Protein AF-A0A1F2PP68-F1 (afdb_monomer)

Structure (mmCIF, N/CA/C/O backbone):
data_AF-A0A1F2PP68-F1
#
_entry.id   AF-A0A1F2PP68-F1
#
loop_
_atom_site.group_PDB
_atom_site.id
_atom_site.type_symbol
_atom_site.label_atom_id
_atom_site.label_alt_id
_atom_site.label_comp_id
_atom_site.label_asym_id
_atom_site.label_entity_id
_atom_site.label_seq_id
_atom_site.pdbx_PDB_ins_code
_atom_site.Cartn_x
_atom_site.Cartn_y
_atom_site.Cartn_z
_atom_site.occupancy
_atom_site.B_iso_or_equiv
_atom_site.auth_seq_id
_atom_site.auth_comp_id
_atom_site.auth_asym_id
_atom_site.auth_atom_id
_atom_site.pdbx_PDB_model_num
ATOM 1 N N . MET A 1 1 ? 1.916 28.851 -30.446 1.00 45.31 1 MET A N 1
ATOM 2 C CA . MET A 1 1 ? 3.053 27.911 -30.357 1.00 45.31 1 MET A CA 1
ATOM 3 C C . MET A 1 1 ? 2.483 26.501 -30.374 1.00 45.31 1 MET A C 1
ATOM 5 O O . MET A 1 1 ? 1.731 26.196 -29.457 1.00 45.31 1 MET A O 1
ATOM 9 N N . PRO A 1 2 ? 2.713 25.684 -31.413 1.00 41.09 2 PRO A N 1
ATOM 10 C CA . PRO A 1 2 ? 2.279 24.290 -31.408 1.00 41.09 2 PRO A CA 1
ATOM 11 C C . PRO A 1 2 ? 3.204 23.457 -30.510 1.00 41.09 2 PRO A C 1
ATOM 13 O O . PRO A 1 2 ? 4.416 23.664 -30.519 1.00 41.09 2 PRO A O 1
ATOM 16 N N . ASN A 1 3 ? 2.625 22.536 -29.736 1.00 42.78 3 ASN A N 1
ATOM 17 C CA . ASN A 1 3 ? 3.343 21.564 -28.908 1.00 42.78 3 ASN A CA 1
ATOM 18 C C . ASN A 1 3 ? 4.394 20.802 -29.733 1.00 42.78 3 ASN A C 1
ATOM 20 O O . ASN A 1 3 ? 4.053 20.134 -30.706 1.00 42.78 3 ASN A O 1
ATOM 24 N N . LEU A 1 4 ? 5.663 20.894 -29.319 1.00 53.56 4 LEU A N 1
ATOM 25 C CA . LEU A 1 4 ? 6.822 20.285 -29.986 1.00 53.56 4 LEU A CA 1
ATOM 26 C C . LEU A 1 4 ? 7.117 18.849 -29.508 1.00 53.56 4 LEU A C 1
ATOM 28 O O . LEU A 1 4 ? 8.048 18.216 -29.995 1.00 53.56 4 LEU A O 1
ATOM 32 N N . ILE A 1 5 ? 6.329 18.314 -28.572 1.00 58.88 5 ILE A N 1
ATOM 33 C CA . ILE A 1 5 ? 6.438 16.922 -28.129 1.00 58.88 5 ILE A CA 1
ATOM 34 C C . ILE A 1 5 ? 5.119 16.234 -28.456 1.00 58.88 5 ILE A C 1
ATOM 36 O O . ILE A 1 5 ? 4.087 16.486 -27.834 1.00 58.88 5 ILE A O 1
ATOM 40 N N . GLY A 1 6 ? 5.153 15.420 -29.511 1.00 48.53 6 GLY A N 1
ATOM 41 C CA . GLY A 1 6 ? 4.038 14.576 -29.909 1.00 48.53 6 GLY A CA 1
ATOM 42 C C . GLY A 1 6 ? 3.667 13.626 -28.774 1.00 48.53 6 GLY A C 1
ATOM 43 O O . GLY A 1 6 ? 4.536 13.021 -28.151 1.00 48.53 6 GLY A O 1
ATOM 44 N N . LYS A 1 7 ? 2.365 13.488 -28.533 1.00 53.31 7 LYS A N 1
ATOM 45 C CA . LYS A 1 7 ? 1.769 12.668 -27.473 1.00 53.31 7 LYS A CA 1
ATOM 46 C C . LYS A 1 7 ? 1.944 11.144 -27.672 1.00 53.31 7 LYS A C 1
ATOM 48 O O . LYS A 1 7 ? 1.440 10.392 -26.855 1.00 53.31 7 LYS A O 1
ATOM 53 N N . ASP A 1 8 ? 2.694 10.701 -28.691 1.00 55.53 8 ASP A N 1
ATOM 54 C CA . ASP A 1 8 ? 2.673 9.315 -29.200 1.00 55.53 8 ASP A CA 1
ATOM 55 C C . ASP A 1 8 ? 4.047 8.610 -29.271 1.00 55.53 8 ASP A C 1
ATOM 57 O O . ASP A 1 8 ? 4.229 7.686 -30.062 1.00 55.53 8 ASP A O 1
ATOM 61 N N . LYS A 1 9 ? 5.058 9.022 -28.490 1.00 62.00 9 LYS A N 1
ATOM 62 C CA . LYS A 1 9 ? 6.371 8.327 -28.467 1.00 62.00 9 LYS A CA 1
ATOM 63 C C . LYS A 1 9 ? 6.993 8.182 -27.076 1.00 62.00 9 LYS A C 1
ATOM 65 O O . LYS A 1 9 ? 8.208 8.306 -26.934 1.00 62.00 9 LYS A O 1
ATOM 70 N N . ALA A 1 10 ? 6.192 7.928 -26.044 1.00 71.75 10 ALA A N 1
ATOM 71 C CA . ALA A 1 10 ? 6.768 7.415 -24.803 1.00 71.75 10 ALA A CA 1
ATOM 72 C C . ALA A 1 10 ? 7.295 5.986 -25.065 1.00 71.75 10 ALA A C 1
ATOM 74 O O . ALA A 1 10 ? 6.573 5.190 -25.673 1.00 71.75 10 ALA A O 1
ATOM 75 N N . PRO A 1 11 ? 8.545 5.655 -24.692 1.00 83.31 11 PRO A N 1
ATOM 76 C CA . PRO A 1 11 ? 9.048 4.294 -24.827 1.00 83.31 11 PRO A CA 1
ATOM 77 C C . PRO A 1 11 ? 8.208 3.355 -23.957 1.00 83.31 11 PRO A C 1
ATOM 79 O O . PRO A 1 11 ? 7.928 3.672 -22.804 1.00 83.31 11 PRO A O 1
ATOM 82 N N . ASN A 1 12 ? 7.818 2.209 -24.513 1.00 91.06 12 ASN A N 1
ATOM 83 C CA . ASN A 1 12 ? 7.120 1.160 -23.778 1.00 91.06 12 ASN A CA 1
ATOM 84 C C . ASN A 1 12 ? 8.052 -0.046 -23.608 1.00 91.06 12 ASN A C 1
ATOM 86 O O . ASN A 1 12 ? 8.666 -0.491 -24.581 1.00 91.06 12 ASN A O 1
ATOM 90 N N . LEU A 1 13 ? 8.149 -0.562 -22.386 1.00 93.06 13 LEU A N 1
ATOM 91 C CA . LEU A 1 13 ? 8.889 -1.772 -22.052 1.00 93.06 13 LEU A CA 1
ATOM 92 C C . LEU A 1 13 ? 7.914 -2.759 -21.420 1.00 93.06 13 LEU A C 1
ATOM 94 O O . LEU A 1 13 ? 7.358 -2.489 -20.363 1.00 93.06 13 LEU A O 1
ATOM 98 N N . VAL A 1 14 ? 7.756 -3.917 -22.056 1.00 96.00 14 VAL A N 1
ATOM 99 C CA . VAL A 1 14 ? 6.943 -5.013 -21.529 1.00 96.00 14 VAL A CA 1
ATOM 100 C C . VAL A 1 14 ? 7.868 -6.166 -21.173 1.00 96.00 14 VAL A C 1
ATOM 102 O O . VAL A 1 14 ? 8.602 -6.666 -22.027 1.00 96.00 14 VAL A O 1
ATOM 105 N N . VAL A 1 15 ? 7.828 -6.579 -19.910 1.00 96.38 15 VAL A N 1
ATOM 106 C CA . VAL A 1 15 ? 8.530 -7.759 -19.402 1.00 96.38 15 VAL A CA 1
ATOM 107 C C . VAL A 1 15 ? 7.476 -8.782 -19.011 1.00 96.38 15 VAL A C 1
ATOM 109 O O . VAL A 1 15 ? 6.610 -8.496 -18.192 1.00 96.38 15 VAL A O 1
ATOM 112 N N . THR A 1 16 ? 7.537 -9.971 -19.603 1.00 95.75 16 THR A N 1
ATOM 113 C CA . THR A 1 16 ? 6.607 -11.063 -19.296 1.00 95.75 16 THR A CA 1
ATOM 114 C C . THR A 1 16 ? 7.327 -12.139 -18.503 1.00 95.75 16 THR A C 1
ATOM 116 O O . THR A 1 16 ? 8.376 -12.632 -18.921 1.00 95.75 16 THR A O 1
ATOM 119 N N . ILE A 1 17 ? 6.744 -12.512 -17.369 1.00 94.38 17 ILE A N 1
ATOM 120 C CA . ILE A 1 17 ? 7.215 -13.591 -16.503 1.00 94.38 17 ILE A CA 1
ATOM 121 C C . ILE A 1 17 ? 6.322 -14.816 -16.766 1.00 94.38 17 ILE A C 1
ATOM 123 O O . ILE A 1 17 ? 5.129 -14.645 -17.030 1.00 94.38 17 ILE A O 1
ATOM 127 N N . PRO A 1 18 ? 6.859 -16.052 -16.760 1.00 94.88 18 PRO A N 1
ATOM 128 C CA . PRO A 1 18 ? 6.029 -17.247 -16.865 1.00 94.88 18 PRO A CA 1
ATOM 129 C C . PRO A 1 18 ? 4.941 -17.270 -15.785 1.00 94.88 18 PRO A C 1
ATOM 131 O O . PRO A 1 18 ? 5.195 -16.893 -14.641 1.00 94.88 18 PRO A O 1
ATOM 134 N N . ARG A 1 19 ? 3.744 -17.742 -16.141 1.00 87.12 19 ARG A N 1
ATOM 135 C CA . ARG A 1 19 ? 2.642 -17.903 -15.181 1.00 87.12 19 ARG A CA 1
ATOM 136 C C . ARG A 1 19 ? 3.051 -18.775 -13.997 1.00 87.12 19 ARG A C 1
ATOM 138 O O . ARG A 1 19 ? 3.930 -19.626 -14.133 1.00 87.12 19 ARG A O 1
ATOM 145 N N . ASP A 1 20 ? 2.403 -18.536 -12.862 1.00 87.19 20 ASP A N 1
ATOM 146 C CA . ASP A 1 20 ? 2.610 -19.269 -11.607 1.00 87.19 20 ASP A CA 1
ATOM 147 C C . ASP A 1 20 ? 4.045 -19.158 -11.050 1.00 87.19 20 ASP A C 1
ATOM 149 O O . ASP A 1 20 ? 4.461 -19.939 -10.191 1.00 87.19 20 ASP A O 1
ATOM 153 N N . THR A 1 21 ? 4.829 -18.185 -11.531 1.00 96.50 21 THR A N 1
ATOM 154 C CA . THR A 1 21 ? 6.156 -17.899 -10.981 1.00 96.50 21 THR A CA 1
ATOM 155 C C . THR A 1 21 ? 6.009 -17.140 -9.672 1.00 96.50 21 THR A C 1
ATOM 157 O O . THR A 1 21 ? 5.554 -15.999 -9.665 1.00 96.50 21 THR A O 1
ATOM 160 N N . HIS A 1 22 ? 6.489 -17.739 -8.584 1.00 97.69 22 HIS A N 1
ATOM 161 C CA . HIS A 1 22 ? 6.706 -17.028 -7.332 1.00 97.69 22 HIS A CA 1
ATOM 162 C C . HIS A 1 22 ? 8.108 -16.398 -7.340 1.00 97.69 22 HIS A C 1
ATOM 164 O O . HIS A 1 22 ? 9.126 -17.100 -7.366 1.00 97.69 22 HIS A O 1
ATOM 170 N N . LEU A 1 23 ? 8.171 -15.067 -7.369 1.00 98.19 23 LEU A N 1
ATOM 171 C CA . LEU A 1 23 ? 9.424 -14.326 -7.284 1.00 98.19 23 LEU A CA 1
ATOM 172 C C . LEU A 1 23 ? 9.912 -14.256 -5.836 1.00 98.19 23 LEU A C 1
ATOM 174 O O . LEU A 1 23 ? 9.155 -13.952 -4.929 1.00 98.19 23 LEU A O 1
ATOM 178 N N . LYS A 1 24 ? 11.215 -14.434 -5.614 1.00 98.50 24 LYS A N 1
ATOM 179 C CA . LYS A 1 24 ? 11.799 -14.121 -4.297 1.00 98.50 24 LYS A CA 1
ATOM 180 C C . LYS A 1 24 ? 11.839 -12.622 -4.019 1.00 98.50 24 LYS A C 1
ATOM 182 O O . LYS A 1 24 ? 11.839 -12.187 -2.879 1.00 98.50 24 LYS A O 1
ATOM 187 N N . LYS A 1 25 ? 11.996 -11.830 -5.076 1.00 98.38 25 LYS A N 1
ATOM 188 C CA . LYS A 1 25 ? 12.069 -10.378 -4.997 1.00 98.38 25 LYS A CA 1
ATOM 189 C C . LYS A 1 25 ? 11.702 -9.773 -6.339 1.00 98.38 25 LYS A C 1
ATOM 191 O O . LYS A 1 25 ? 12.229 -10.203 -7.369 1.00 98.38 25 LYS A O 1
ATOM 196 N N . MET A 1 26 ? 10.897 -8.722 -6.305 1.00 98.00 26 MET A N 1
ATOM 197 C CA . MET A 1 26 ? 10.656 -7.834 -7.431 1.00 98.00 26 MET A CA 1
ATOM 198 C C . MET A 1 26 ? 11.025 -6.401 -7.047 1.00 98.00 26 MET A C 1
ATOM 200 O O . MET A 1 26 ? 10.558 -5.882 -6.038 1.00 98.00 26 MET A O 1
ATOM 204 N N . GLU A 1 27 ? 11.863 -5.750 -7.857 1.00 98.31 27 GLU A N 1
ATOM 205 C CA . GLU A 1 27 ? 12.200 -4.333 -7.694 1.00 98.31 27 GLU A CA 1
ATOM 206 C C . GLU A 1 27 ? 11.916 -3.579 -8.995 1.00 98.31 27 GLU A C 1
ATOM 208 O O . GLU A 1 27 ? 12.422 -3.951 -10.056 1.00 98.31 27 GLU A O 1
ATOM 213 N N . LEU A 1 28 ? 11.102 -2.526 -8.906 1.00 97.06 28 LEU A N 1
ATOM 214 C CA . LEU A 1 28 ? 10.762 -1.638 -10.015 1.00 97.06 28 LEU A CA 1
ATOM 215 C C . LEU A 1 28 ? 11.032 -0.187 -9.610 1.00 97.06 28 LEU A C 1
ATOM 217 O O . LEU A 1 28 ? 10.466 0.319 -8.640 1.00 97.06 28 LEU A O 1
ATOM 221 N N . GLU A 1 29 ? 11.881 0.487 -10.381 1.00 96.88 29 GLU A N 1
ATOM 222 C CA . GLU A 1 29 ? 12.242 1.888 -10.174 1.00 96.88 29 GLU A CA 1
ATOM 223 C C . GLU A 1 29 ? 11.926 2.706 -11.430 1.00 96.88 29 GLU A C 1
ATOM 225 O O . GLU A 1 29 ? 12.458 2.451 -12.511 1.00 96.88 29 GLU A O 1
ATOM 230 N N . ILE A 1 30 ? 11.038 3.691 -11.284 1.00 93.25 30 ILE A N 1
ATOM 231 C CA . ILE A 1 30 ? 10.567 4.557 -12.365 1.00 93.25 30 ILE A CA 1
ATOM 232 C C . ILE A 1 30 ? 10.809 6.011 -11.967 1.00 93.25 30 ILE A C 1
ATOM 234 O O . ILE A 1 30 ? 10.143 6.554 -11.090 1.00 93.25 30 ILE A O 1
ATOM 238 N N . GLY A 1 31 ? 11.738 6.684 -12.647 1.00 94.50 31 GLY A N 1
ATOM 239 C CA . GLY A 1 31 ? 11.990 8.108 -12.408 1.00 94.50 31 GLY A CA 1
ATOM 240 C C . GLY A 1 31 ? 10.774 8.973 -12.754 1.00 94.50 31 GLY A C 1
ATOM 241 O O . GLY A 1 31 ? 10.316 9.764 -11.933 1.00 94.50 31 GLY A O 1
ATOM 242 N N . ALA A 1 32 ? 10.220 8.792 -13.954 1.00 93.69 32 ALA A N 1
ATOM 243 C CA . ALA A 1 32 ? 8.941 9.376 -14.327 1.00 93.69 32 ALA A CA 1
ATOM 244 C C . ALA A 1 32 ? 8.189 8.504 -15.338 1.00 93.69 32 ALA A C 1
ATOM 246 O O . ALA A 1 32 ? 8.813 7.916 -16.221 1.00 93.69 32 ALA A O 1
ATOM 247 N N . GLY A 1 33 ? 6.861 8.450 -15.233 1.00 94.44 33 GLY A N 1
ATOM 248 C CA . GLY A 1 33 ? 6.005 7.683 -16.141 1.00 94.44 33 GLY A CA 1
ATOM 249 C C . GLY A 1 33 ? 5.004 6.789 -15.417 1.00 94.44 33 GLY A C 1
ATOM 250 O O . GLY A 1 33 ? 4.621 7.071 -14.284 1.00 94.44 33 GLY A O 1
ATOM 251 N N . ARG A 1 34 ? 4.568 5.730 -16.102 1.00 95.69 34 ARG A N 1
ATOM 252 C CA . ARG A 1 34 ? 3.583 4.766 -15.606 1.00 95.69 34 ARG A CA 1
ATOM 253 C C . ARG A 1 34 ? 4.226 3.391 -15.453 1.00 95.69 34 ARG A C 1
ATOM 255 O O . ARG A 1 34 ? 4.861 2.919 -16.394 1.00 95.69 34 ARG A O 1
ATOM 262 N N . GLY A 1 35 ? 4.080 2.785 -14.281 1.00 96.62 35 GLY A N 1
ATOM 263 C CA . GLY A 1 35 ? 4.423 1.388 -14.019 1.00 96.62 35 GLY A CA 1
ATOM 264 C C . GLY A 1 35 ? 3.161 0.557 -13.871 1.00 96.62 35 GLY A C 1
ATOM 265 O O . GLY A 1 35 ? 2.231 0.989 -13.198 1.00 96.62 35 GLY A O 1
ATOM 266 N N . GLU A 1 36 ? 3.132 -0.619 -14.488 1.00 97.75 36 GLU A N 1
ATOM 267 C CA . GLU A 1 36 ? 1.997 -1.541 -14.431 1.00 97.75 36 GLU A CA 1
ATOM 268 C C . GLU A 1 36 ? 2.488 -2.927 -14.008 1.00 97.75 36 GLU A C 1
ATOM 270 O O . GLU A 1 36 ? 3.425 -3.470 -14.597 1.00 97.75 36 GLU A O 1
ATOM 275 N N . LEU A 1 37 ? 1.862 -3.477 -12.969 1.00 98.12 37 LEU A N 1
ATOM 276 C CA . LEU A 1 37 ? 2.106 -4.812 -12.430 1.00 98.12 37 LEU A CA 1
ATOM 277 C C . LEU A 1 37 ? 0.812 -5.612 -12.548 1.00 98.12 37 LEU A C 1
ATOM 279 O O . LEU A 1 37 ? -0.224 -5.162 -12.070 1.00 98.12 37 LEU A O 1
ATOM 283 N N . LEU A 1 38 ? 0.867 -6.779 -13.184 1.00 97.62 38 LEU A N 1
ATOM 284 C CA . LEU A 1 38 ? -0.301 -7.628 -13.419 1.00 97.62 38 LEU A CA 1
ATOM 285 C C . LEU A 1 38 ? 0.035 -9.059 -13.002 1.00 97.62 38 LEU A C 1
ATOM 287 O O . LEU A 1 38 ? 1.048 -9.588 -13.466 1.00 97.62 38 LEU A O 1
ATOM 291 N N . GLU A 1 39 ? -0.810 -9.670 -12.169 1.00 97.19 39 GLU A N 1
ATOM 292 C CA . GLU A 1 39 ? -0.716 -11.091 -11.782 1.00 97.19 39 GLU A CA 1
ATOM 293 C C . GLU A 1 39 ? 0.666 -11.469 -11.201 1.00 97.19 39 GLU A C 1
ATOM 295 O O . GLU A 1 39 ? 1.290 -12.458 -11.596 1.00 97.19 39 GLU A O 1
ATOM 300 N N . ILE A 1 40 ? 1.185 -10.650 -10.279 1.00 97.69 40 ILE A N 1
ATOM 301 C CA . ILE A 1 40 ? 2.507 -10.846 -9.663 1.00 97.69 40 ILE A CA 1
ATOM 302 C C . ILE A 1 40 ? 2.365 -11.487 -8.283 1.00 97.69 40 ILE A C 1
ATOM 304 O O . ILE A 1 40 ? 1.572 -11.033 -7.466 1.00 97.69 40 ILE A O 1
ATOM 308 N N . ILE A 1 41 ? 3.206 -12.484 -7.998 1.00 98.12 41 ILE A N 1
ATOM 309 C CA . ILE A 1 41 ? 3.356 -13.098 -6.672 1.00 98.12 41 ILE A CA 1
ATOM 310 C C . ILE A 1 41 ? 4.832 -13.007 -6.269 1.00 98.12 41 ILE A C 1
ATOM 312 O O . ILE A 1 41 ? 5.706 -13.466 -7.018 1.00 98.12 41 ILE A O 1
ATOM 316 N N . THR A 1 42 ? 5.131 -12.400 -5.119 1.00 98.62 42 THR A N 1
ATOM 317 C CA . THR A 1 42 ? 6.512 -12.192 -4.657 1.00 98.62 42 THR A CA 1
ATOM 318 C C . THR A 1 42 ? 6.673 -12.233 -3.135 1.00 98.62 42 THR A C 1
ATOM 320 O O . THR A 1 42 ? 5.822 -11.714 -2.419 1.00 98.62 42 THR A O 1
ATOM 323 N N . ASP A 1 43 ? 7.810 -12.742 -2.644 1.00 98.81 43 ASP A N 1
ATOM 324 C CA . ASP A 1 43 ? 8.141 -12.672 -1.211 1.00 98.81 43 ASP A CA 1
ATOM 325 C C . ASP A 1 43 ? 8.419 -11.204 -0.790 1.00 98.81 43 ASP A C 1
ATOM 327 O O . ASP A 1 43 ? 7.927 -10.718 0.226 1.00 98.81 43 ASP A O 1
ATOM 331 N N . GLU A 1 44 ? 9.215 -10.467 -1.580 1.00 98.81 44 GLU A N 1
ATOM 332 C CA . GLU A 1 44 ? 9.566 -9.056 -1.329 1.00 98.81 44 GLU A CA 1
ATOM 333 C C . GLU A 1 44 ? 9.255 -8.181 -2.552 1.00 98.81 44 GLU A C 1
ATOM 335 O O . GLU A 1 44 ? 9.749 -8.439 -3.656 1.00 98.81 44 GLU A O 1
ATOM 340 N N . LEU A 1 45 ? 8.482 -7.111 -2.364 1.00 98.81 45 LEU A N 1
ATOM 341 C CA . LEU A 1 45 ? 8.194 -6.114 -3.396 1.00 98.81 45 LEU A CA 1
ATOM 342 C C . LEU A 1 45 ? 8.799 -4.750 -3.045 1.00 98.81 45 LEU A C 1
ATOM 344 O O . LEU A 1 45 ? 8.489 -4.162 -2.012 1.00 98.81 45 LEU A O 1
ATOM 348 N N . ILE A 1 46 ? 9.619 -4.196 -3.939 1.00 98.75 46 ILE A N 1
ATOM 349 C CA . ILE A 1 46 ? 10.160 -2.838 -3.809 1.00 98.75 46 ILE A CA 1
ATOM 350 C C . ILE A 1 46 ? 9.748 -2.000 -5.012 1.00 98.75 46 ILE A C 1
ATOM 352 O O . ILE A 1 46 ? 10.168 -2.252 -6.140 1.00 98.75 46 ILE A O 1
ATOM 356 N N . LEU A 1 47 ? 8.989 -0.943 -4.750 1.00 98.50 47 LEU A N 1
ATOM 357 C CA . LEU A 1 47 ? 8.553 0.018 -5.752 1.00 98.50 47 LEU A CA 1
ATOM 358 C C . LEU A 1 47 ? 9.127 1.394 -5.431 1.00 98.50 47 LEU A C 1
ATOM 360 O O . LEU A 1 47 ? 9.078 1.869 -4.294 1.00 98.50 47 LEU A O 1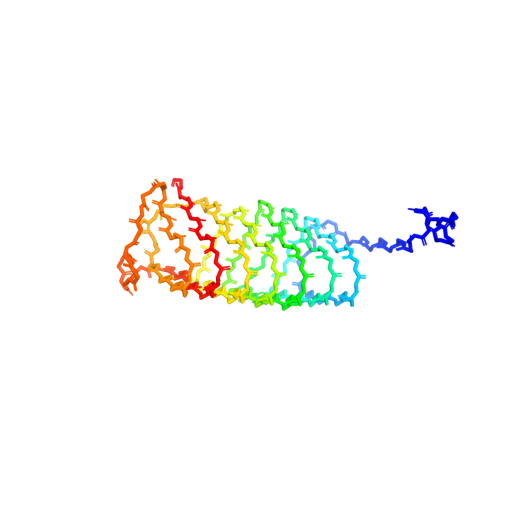
ATOM 364 N N . LYS A 1 48 ? 9.689 2.044 -6.444 1.00 97.88 48 LYS A N 1
ATOM 365 C CA . LYS A 1 48 ? 10.173 3.419 -6.351 1.00 97.88 48 LYS A CA 1
ATOM 366 C C . LYS A 1 48 ? 9.684 4.203 -7.547 1.00 97.88 48 LYS A C 1
ATOM 368 O O . LYS A 1 48 ? 9.862 3.784 -8.690 1.00 97.88 48 LYS A O 1
ATOM 373 N N . GLN A 1 49 ? 9.102 5.355 -7.279 1.00 95.44 49 GLN A N 1
ATOM 374 C CA . GLN A 1 49 ? 8.501 6.194 -8.290 1.00 95.44 49 GLN A CA 1
ATOM 375 C C . GLN A 1 49 ? 8.825 7.663 -7.998 1.00 95.44 49 GLN A C 1
ATOM 377 O O . GLN A 1 49 ? 8.663 8.142 -6.881 1.00 95.44 49 GLN A O 1
ATOM 382 N N . GLY A 1 50 ? 9.335 8.385 -8.996 1.00 97.00 50 GLY A N 1
ATOM 383 C CA . GLY A 1 50 ? 9.594 9.820 -8.875 1.00 97.00 50 GLY A CA 1
ATOM 384 C C . GLY A 1 50 ? 8.345 10.652 -9.176 1.00 97.00 50 GLY A C 1
ATOM 385 O O . GLY A 1 50 ? 7.797 11.279 -8.273 1.00 97.00 50 GLY A O 1
ATOM 386 N N . ALA A 1 51 ? 7.905 10.673 -10.441 1.00 95.44 51 ALA A N 1
ATOM 387 C CA . ALA A 1 51 ? 6.713 11.412 -10.887 1.00 95.44 51 ALA A CA 1
ATOM 388 C C . ALA A 1 51 ? 5.825 10.631 -11.888 1.00 95.44 51 ALA A C 1
ATOM 390 O O . ALA A 1 51 ? 6.329 10.102 -12.872 1.00 95.44 51 ALA A O 1
ATOM 391 N N . GLY A 1 52 ? 4.503 10.548 -11.682 1.00 95.94 52 GLY A N 1
ATOM 392 C CA . GLY A 1 52 ? 3.613 9.672 -12.471 1.00 95.94 52 GLY A CA 1
ATOM 393 C C . GLY A 1 52 ? 2.820 8.637 -11.660 1.00 95.94 52 GLY A C 1
ATOM 394 O O . GLY A 1 52 ? 2.351 8.948 -10.576 1.00 95.94 52 GLY A O 1
ATOM 395 N N . GLU A 1 53 ? 2.617 7.433 -12.189 1.00 97.06 53 GLU A N 1
ATOM 396 C CA . GLU A 1 53 ? 1.606 6.493 -11.678 1.00 97.06 53 GLU A CA 1
ATOM 397 C C . GLU A 1 53 ? 2.166 5.073 -11.527 1.00 97.06 53 GLU A C 1
ATOM 399 O O . GLU A 1 53 ? 2.892 4.599 -12.401 1.00 97.06 53 GLU A O 1
ATOM 404 N N . ILE A 1 54 ? 1.808 4.382 -10.443 1.00 98.06 54 ILE A N 1
ATOM 405 C CA . ILE A 1 54 ? 1.974 2.931 -10.323 1.00 98.06 54 ILE A CA 1
ATOM 406 C C . ILE A 1 54 ? 0.595 2.292 -10.230 1.00 98.06 54 ILE A C 1
ATOM 408 O O . ILE A 1 54 ? -0.197 2.644 -9.358 1.00 98.06 54 ILE A O 1
ATOM 412 N N . VAL A 1 55 ? 0.347 1.322 -11.102 1.00 98.44 55 VAL A N 1
ATOM 413 C CA . VAL A 1 55 ? -0.862 0.505 -11.097 1.00 98.44 55 VAL A CA 1
ATOM 414 C C . VAL A 1 55 ? -0.485 -0.944 -10.828 1.00 98.44 55 VAL A C 1
ATOM 416 O O . VAL A 1 55 ? 0.442 -1.467 -11.450 1.00 98.44 55 VAL A O 1
ATOM 419 N N . ALA A 1 56 ? -1.201 -1.590 -9.915 1.00 98.50 56 ALA A N 1
ATOM 420 C CA . ALA A 1 56 ? -1.095 -3.022 -9.681 1.00 98.50 56 ALA A CA 1
ATOM 421 C C . ALA A 1 56 ? -2.484 -3.659 -9.711 1.00 98.50 56 ALA A C 1
ATOM 423 O O . ALA A 1 56 ? -3.403 -3.139 -9.084 1.00 98.50 56 ALA A O 1
ATOM 424 N N . ASP A 1 57 ? -2.620 -4.773 -10.422 1.00 98.62 57 ASP A N 1
ATOM 425 C CA . ASP A 1 57 ? -3.836 -5.589 -10.463 1.00 98.62 57 ASP A CA 1
ATOM 426 C C . ASP A 1 57 ? -3.473 -7.053 -10.192 1.00 98.62 57 ASP A C 1
ATOM 428 O O . ASP A 1 57 ? -2.517 -7.570 -10.784 1.00 98.62 57 ASP A O 1
ATOM 432 N N . GLN A 1 58 ? -4.207 -7.709 -9.290 1.00 98.12 58 GLN A N 1
ATOM 433 C CA . GLN A 1 58 ? -3.947 -9.093 -8.867 1.00 98.12 58 GLN A CA 1
ATOM 434 C C . GLN A 1 58 ? -2.495 -9.295 -8.390 1.00 98.12 58 GLN A C 1
ATOM 436 O O . GLN A 1 58 ? -1.748 -10.132 -8.902 1.00 98.12 58 GLN A O 1
ATOM 441 N N . LEU A 1 59 ? -2.064 -8.481 -7.424 1.00 98.31 59 LEU A N 1
ATOM 442 C CA . LEU A 1 59 ? -0.709 -8.501 -6.860 1.00 98.31 59 LEU A CA 1
ATOM 443 C C . LEU A 1 59 ? -0.713 -9.125 -5.461 1.00 98.31 59 LEU A C 1
ATOM 445 O O . LEU A 1 59 ? -1.427 -8.650 -4.584 1.00 98.31 59 LEU A O 1
ATOM 449 N N . GLN A 1 60 ? 0.153 -10.107 -5.221 1.00 98.62 60 GLN A N 1
ATOM 450 C CA . GLN A 1 60 ? 0.444 -10.646 -3.894 1.00 98.62 60 GLN A CA 1
ATOM 451 C C . GLN A 1 60 ? 1.901 -10.368 -3.502 1.00 98.62 60 GLN A C 1
ATOM 453 O O . GLN A 1 60 ? 2.826 -10.730 -4.235 1.00 98.62 60 GLN A O 1
ATOM 458 N N . ALA A 1 61 ? 2.098 -9.749 -2.338 1.00 98.75 61 ALA A N 1
ATOM 459 C CA . ALA A 1 61 ? 3.411 -9.501 -1.752 1.00 98.75 61 ALA A CA 1
ATOM 460 C C . ALA A 1 61 ? 3.427 -9.876 -0.263 1.00 98.75 61 ALA A C 1
ATOM 462 O O . ALA A 1 61 ? 2.625 -9.346 0.507 1.00 98.75 61 ALA A O 1
ATOM 463 N N . ASP A 1 62 ? 4.358 -10.746 0.141 1.00 98.75 62 ASP A N 1
ATOM 464 C CA . ASP A 1 62 ? 4.497 -11.170 1.546 1.00 98.75 62 ASP A CA 1
ATOM 465 C C . ASP A 1 62 ? 5.181 -10.102 2.422 1.00 98.75 62 ASP A C 1
ATOM 467 O O . ASP A 1 62 ? 5.050 -10.108 3.644 1.00 98.75 62 ASP A O 1
ATOM 471 N N . SER A 1 63 ? 5.935 -9.199 1.796 1.00 98.81 63 SER A N 1
ATOM 472 C CA . SER A 1 63 ? 6.516 -8.000 2.395 1.00 98.81 63 SER A CA 1
ATOM 473 C C . SER A 1 63 ? 6.784 -6.965 1.311 1.00 98.81 63 SER A C 1
ATOM 475 O O . SER A 1 63 ? 6.998 -7.304 0.137 1.00 98.81 63 SER A O 1
ATOM 477 N N . GLY A 1 64 ? 6.842 -5.686 1.671 1.00 98.50 64 GLY A N 1
ATOM 478 C CA . GLY A 1 64 ? 7.342 -4.720 0.707 1.00 98.50 64 GLY A CA 1
ATOM 479 C C . GLY A 1 64 ? 7.257 -3.260 1.083 1.00 98.50 64 GLY A C 1
ATOM 480 O O . GLY A 1 64 ? 6.911 -2.862 2.192 1.00 98.50 64 GLY A O 1
ATOM 481 N N . LYS A 1 65 ? 7.639 -2.434 0.112 1.00 98.75 65 LYS A N 1
ATOM 482 C CA . LYS A 1 65 ? 7.549 -0.987 0.231 1.00 98.75 65 LYS A CA 1
ATOM 483 C C . LYS A 1 65 ? 7.355 -0.293 -1.104 1.00 98.75 65 LYS A C 1
ATOM 485 O O . LYS A 1 65 ? 7.941 -0.691 -2.113 1.00 98.75 65 LYS A O 1
ATOM 490 N N . LEU A 1 66 ? 6.644 0.825 -1.071 1.00 98.38 66 LEU A N 1
ATOM 491 C CA . LEU A 1 66 ? 6.547 1.792 -2.154 1.00 98.38 66 LEU A CA 1
ATOM 492 C C . LEU A 1 66 ? 7.064 3.151 -1.678 1.00 98.38 66 LEU A C 1
ATOM 494 O O . LEU A 1 66 ? 6.627 3.657 -0.652 1.00 98.38 66 LEU A O 1
ATOM 498 N N . ASN A 1 67 ? 7.977 3.760 -2.435 1.00 97.81 67 ASN A N 1
ATOM 499 C CA . ASN A 1 67 ? 8.387 5.153 -2.234 1.00 97.81 67 ASN A CA 1
ATOM 500 C C . ASN A 1 67 ? 8.036 5.967 -3.482 1.00 97.81 67 ASN A C 1
ATOM 502 O O . ASN A 1 67 ? 8.621 5.743 -4.541 1.00 97.81 67 ASN A O 1
ATOM 506 N N . GLY A 1 68 ? 7.085 6.885 -3.352 1.00 94.19 68 GLY A N 1
ATOM 507 C CA . GLY A 1 68 ? 6.573 7.762 -4.397 1.00 94.19 68 GLY A CA 1
ATOM 508 C C . GLY A 1 68 ? 6.894 9.230 -4.114 1.00 94.19 68 GLY A C 1
ATOM 509 O O . GLY A 1 68 ? 6.763 9.705 -2.987 1.00 94.19 68 GLY A O 1
ATOM 510 N N . GLY A 1 69 ? 7.300 9.974 -5.140 1.00 95.94 69 GLY A N 1
ATOM 511 C CA . GLY A 1 69 ? 7.495 11.421 -5.049 1.00 95.94 69 GLY A CA 1
ATOM 512 C C . GLY A 1 69 ? 6.181 12.171 -5.251 1.00 95.94 69 GLY A C 1
ATOM 513 O O . GLY A 1 69 ? 5.586 12.674 -4.299 1.00 95.94 69 GLY A O 1
ATOM 514 N N . ALA A 1 70 ? 5.731 12.250 -6.502 1.00 96.44 70 ALA A N 1
ATOM 515 C CA . ALA A 1 70 ? 4.479 12.899 -6.871 1.00 96.44 70 ALA A CA 1
ATOM 516 C C . ALA A 1 70 ? 3.665 12.059 -7.864 1.00 96.44 70 ALA A C 1
ATOM 518 O O . ALA A 1 70 ? 4.174 11.640 -8.907 1.00 96.44 70 ALA A O 1
ATOM 519 N N . GLY A 1 71 ? 2.376 11.877 -7.591 1.00 96.56 71 GLY A N 1
ATOM 520 C CA . GLY A 1 71 ? 1.444 11.235 -8.511 1.00 96.56 71 GLY A CA 1
ATOM 521 C C . GLY A 1 71 ? 0.520 10.233 -7.835 1.00 96.56 71 GLY A C 1
ATOM 522 O O . GLY A 1 71 ? -0.038 10.550 -6.792 1.00 96.56 71 GLY A O 1
ATOM 523 N N . ALA A 1 72 ? 0.281 9.078 -8.452 1.00 97.25 72 ALA A N 1
ATOM 524 C CA . ALA A 1 72 ? -0.786 8.181 -8.014 1.00 97.25 72 ALA A CA 1
ATOM 525 C C . ALA A 1 72 ? -0.345 6.723 -7.864 1.00 97.25 72 ALA A C 1
ATOM 527 O O . ALA A 1 72 ? 0.462 6.212 -8.641 1.00 97.25 72 ALA A O 1
ATOM 528 N N . VAL A 1 73 ? -0.912 6.058 -6.865 1.00 98.00 73 VAL A N 1
ATOM 529 C CA . VAL A 1 73 ? -0.816 4.618 -6.639 1.00 98.00 73 VAL A CA 1
ATOM 530 C C . VAL A 1 73 ? -2.230 4.056 -6.704 1.00 98.00 73 VAL A C 1
ATOM 532 O O . VAL A 1 73 ? -3.086 4.487 -5.937 1.00 98.00 73 VAL A O 1
ATOM 535 N N . HIS A 1 74 ? -2.463 3.115 -7.617 1.00 98.44 74 HIS A N 1
ATOM 536 C CA . HIS A 1 74 ? -3.753 2.452 -7.809 1.00 98.44 74 HIS A CA 1
ATOM 537 C C . HIS A 1 74 ? -3.573 0.942 -7.761 1.00 98.44 74 HIS A C 1
ATOM 539 O O . HIS A 1 74 ? -3.106 0.330 -8.722 1.00 98.44 74 HIS A O 1
ATOM 545 N N . PHE A 1 75 ? -3.900 0.346 -6.624 1.00 98.62 75 PHE A N 1
ATOM 546 C CA . PHE A 1 75 ? -3.782 -1.086 -6.392 1.00 98.62 75 PHE A CA 1
ATOM 547 C C . PHE A 1 75 ? -5.176 -1.698 -6.325 1.00 98.62 75 PHE A C 1
ATOM 549 O O . PHE A 1 75 ? -6.015 -1.268 -5.538 1.00 98.62 75 PHE A O 1
ATOM 556 N N . THR A 1 76 ? -5.432 -2.701 -7.154 1.00 98.81 76 THR A N 1
ATOM 557 C CA . THR A 1 76 ? -6.714 -3.399 -7.241 1.00 98.81 76 THR A CA 1
ATOM 558 C C . THR A 1 76 ? -6.497 -4.895 -7.082 1.00 98.81 76 THR A C 1
ATOM 560 O O . THR A 1 76 ? -5.535 -5.450 -7.602 1.00 98.81 76 THR A O 1
ATOM 563 N N . ASP A 1 77 ? -7.385 -5.537 -6.325 1.00 98.56 77 ASP A N 1
ATOM 564 C CA . ASP A 1 77 ? -7.326 -6.970 -6.023 1.00 98.56 77 ASP A CA 1
ATOM 565 C C . ASP A 1 77 ? -5.952 -7.419 -5.494 1.00 98.56 77 ASP A C 1
ATOM 567 O O . ASP A 1 77 ? -5.352 -8.384 -5.966 1.00 98.56 77 ASP A O 1
ATOM 571 N N . VAL A 1 78 ? -5.409 -6.662 -4.536 1.00 98.75 78 VAL A N 1
ATOM 572 C CA . VAL A 1 78 ? -4.084 -6.945 -3.972 1.00 98.75 78 VAL A CA 1
ATOM 573 C C . VAL A 1 78 ? -4.154 -7.730 -2.665 1.00 98.75 78 VAL A C 1
ATOM 575 O O . VAL A 1 78 ? -5.130 -7.651 -1.924 1.00 98.75 78 VAL A O 1
ATOM 578 N N . GLN A 1 79 ? -3.093 -8.468 -2.359 1.00 98.75 79 GLN A N 1
ATOM 579 C CA . GLN A 1 79 ? -2.833 -9.082 -1.062 1.00 98.75 79 GLN A CA 1
ATOM 580 C C . GLN A 1 79 ? -1.469 -8.590 -0.582 1.00 98.75 79 GLN A C 1
ATOM 582 O O . GLN A 1 79 ? -0.438 -8.991 -1.122 1.00 98.75 79 GLN A O 1
ATOM 587 N N . LEU A 1 80 ? -1.465 -7.682 0.391 1.00 98.81 80 LEU A N 1
ATOM 588 C CA . LEU A 1 80 ? -0.245 -7.086 0.929 1.00 98.81 80 LEU A CA 1
ATOM 589 C C . LEU A 1 80 ? -0.068 -7.518 2.381 1.00 98.81 80 LEU A C 1
ATOM 591 O O . LEU A 1 80 ? -0.917 -7.213 3.218 1.00 98.81 80 LEU A O 1
ATOM 595 N N . ASN A 1 81 ? 1.035 -8.194 2.674 1.00 98.81 81 ASN A N 1
ATOM 596 C CA . ASN A 1 81 ? 1.477 -8.444 4.038 1.00 98.81 81 ASN A CA 1
ATOM 597 C C . ASN A 1 81 ? 2.692 -7.562 4.345 1.00 98.81 81 ASN A C 1
ATOM 599 O O . ASN A 1 81 ? 3.549 -7.412 3.480 1.00 98.81 81 ASN A O 1
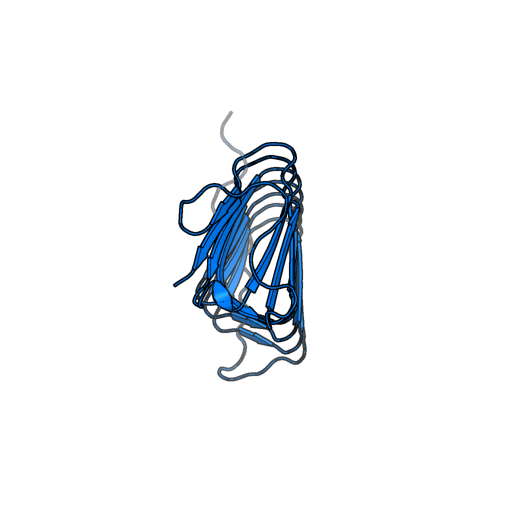ATOM 603 N N . ASP A 1 82 ? 2.748 -6.974 5.543 1.00 98.75 82 ASP A N 1
ATOM 604 C CA . ASP A 1 82 ? 3.884 -6.179 6.040 1.00 98.75 82 ASP A CA 1
ATOM 605 C C . ASP A 1 82 ? 4.426 -5.175 5.001 1.00 98.75 82 ASP A C 1
ATOM 607 O O . ASP A 1 82 ? 5.510 -5.339 4.419 1.00 98.75 82 ASP A O 1
ATOM 611 N N . PHE A 1 83 ? 3.633 -4.136 4.727 1.00 98.75 83 PHE A N 1
ATOM 612 C CA . PHE A 1 83 ? 3.849 -3.223 3.607 1.00 98.75 83 PHE A CA 1
ATOM 613 C C . PHE A 1 83 ? 3.905 -1.754 4.035 1.00 98.75 83 PHE A C 1
ATOM 615 O O . PHE A 1 83 ? 3.075 -1.282 4.802 1.00 98.75 83 PHE A O 1
ATOM 622 N N . ALA A 1 84 ? 4.856 -0.995 3.488 1.00 98.69 84 ALA A N 1
ATOM 623 C CA . ALA A 1 84 ? 4.999 0.435 3.778 1.00 98.69 84 ALA A CA 1
ATOM 624 C C . ALA A 1 84 ? 4.889 1.300 2.515 1.00 98.69 84 ALA A C 1
ATOM 626 O O . ALA A 1 84 ? 5.563 1.048 1.516 1.00 98.69 84 ALA A O 1
ATOM 627 N N . ILE A 1 85 ? 4.100 2.370 2.555 1.00 98.19 85 ILE A N 1
ATOM 628 C CA . ILE A 1 85 ? 3.912 3.303 1.442 1.00 98.19 85 ILE A CA 1
ATOM 629 C C . ILE A 1 85 ? 4.302 4.699 1.899 1.00 98.19 85 ILE A C 1
ATOM 631 O O . ILE A 1 85 ? 3.731 5.231 2.839 1.00 98.19 85 ILE A O 1
ATOM 635 N N . LYS A 1 86 ? 5.263 5.308 1.207 1.00 97.44 86 LYS A N 1
ATOM 636 C CA . LYS A 1 86 ? 5.698 6.685 1.451 1.00 97.44 86 LYS A CA 1
ATOM 637 C C . LYS A 1 86 ? 5.462 7.506 0.201 1.00 97.44 86 LYS A C 1
ATOM 639 O O . LYS A 1 86 ? 6.080 7.229 -0.824 1.00 97.44 86 LYS A O 1
ATOM 644 N N . GLY A 1 87 ? 4.572 8.484 0.269 1.00 92.31 87 GLY A N 1
ATOM 645 C CA . GLY A 1 87 ? 4.187 9.364 -0.825 1.00 92.31 87 GLY A CA 1
ATOM 646 C C . GLY A 1 87 ? 4.413 10.830 -0.469 1.00 92.31 87 GLY A C 1
ATOM 647 O O . GLY A 1 87 ? 4.024 11.290 0.597 1.00 92.31 87 GLY A O 1
ATOM 648 N N . GLY A 1 88 ? 5.007 11.605 -1.375 1.00 94.50 88 GLY A N 1
ATOM 649 C CA . GLY A 1 88 ? 5.114 13.053 -1.190 1.00 94.50 88 GLY A CA 1
ATOM 650 C C . GLY A 1 88 ? 3.783 13.763 -1.442 1.00 94.50 88 GLY A C 1
ATOM 651 O O . GLY A 1 88 ? 3.194 14.342 -0.531 1.00 94.50 88 GLY A O 1
ATOM 652 N N . VAL A 1 89 ? 3.319 13.742 -2.695 1.00 96.75 89 VAL A N 1
ATOM 653 C CA . VAL A 1 89 ? 2.085 14.427 -3.112 1.00 96.75 89 VAL A CA 1
ATOM 654 C C . VAL A 1 89 ? 1.257 13.567 -4.061 1.00 96.75 89 VAL A C 1
ATOM 656 O O . VAL A 1 89 ? 1.753 13.182 -5.119 1.00 96.75 89 VAL A O 1
ATOM 659 N N . GLY A 1 90 ? -0.026 13.359 -3.761 1.00 95.94 90 GLY A N 1
ATOM 660 C CA . GLY A 1 90 ? -0.990 12.844 -4.734 1.00 95.94 90 GLY A CA 1
ATOM 661 C C . GLY A 1 90 ? -2.020 11.868 -4.175 1.00 95.94 90 GLY A C 1
ATOM 662 O O . GLY A 1 90 ? -2.726 12.209 -3.235 1.00 95.94 90 GLY A O 1
ATOM 663 N N . LEU A 1 91 ? -2.205 10.716 -4.817 1.00 97.44 91 LEU A N 1
ATOM 664 C CA . LEU A 1 91 ? -3.312 9.799 -4.522 1.00 97.44 91 LEU A CA 1
ATOM 665 C C . LEU A 1 91 ? -2.797 8.400 -4.192 1.00 97.44 91 LEU A C 1
ATOM 667 O O . LEU A 1 91 ? -1.960 7.862 -4.915 1.00 97.44 91 LEU A O 1
ATOM 671 N N . ILE A 1 92 ? -3.339 7.806 -3.136 1.00 98.19 92 ILE A N 1
ATOM 672 C CA . ILE A 1 92 ? -3.146 6.398 -2.790 1.00 98.19 92 ILE A CA 1
ATOM 673 C C . ILE A 1 92 ? -4.528 5.756 -2.756 1.00 98.19 92 ILE A C 1
ATOM 675 O O . ILE A 1 92 ? -5.375 6.154 -1.960 1.00 98.19 92 ILE A O 1
ATOM 679 N N . ASP A 1 93 ? -4.757 4.784 -3.629 1.00 98.44 93 ASP A N 1
ATOM 680 C CA . ASP A 1 93 ? -6.002 4.027 -3.714 1.00 98.44 93 ASP A CA 1
ATOM 681 C C . ASP A 1 93 ? -5.681 2.533 -3.737 1.00 98.44 93 ASP A C 1
ATOM 683 O O . ASP A 1 93 ? -4.972 2.057 -4.628 1.00 98.44 93 ASP A O 1
ATOM 687 N N . ILE A 1 94 ? -6.139 1.809 -2.718 1.00 98.69 94 ILE A N 1
ATOM 688 C CA . ILE A 1 94 ? -5.827 0.392 -2.521 1.00 98.69 94 ILE A CA 1
ATOM 689 C C . ILE A 1 94 ? -7.115 -0.364 -2.245 1.00 98.69 94 ILE A C 1
ATOM 691 O O . ILE A 1 94 ? -7.805 -0.102 -1.263 1.00 98.69 94 ILE A O 1
ATOM 695 N N . GLN A 1 95 ? -7.386 -1.357 -3.079 1.00 98.81 95 GLN A N 1
ATOM 696 C CA . GLN A 1 95 ? -8.458 -2.317 -2.901 1.00 98.81 95 GLN A CA 1
ATOM 697 C C . GLN A 1 95 ? -7.862 -3.720 -2.791 1.00 98.81 95 GLN A C 1
ATOM 699 O O . GLN A 1 95 ? -7.181 -4.181 -3.709 1.00 98.81 95 GLN A O 1
ATOM 704 N N . GLY A 1 96 ? -8.155 -4.432 -1.705 1.00 98.56 96 GLY A N 1
ATOM 705 C CA . GLY A 1 96 ? -7.599 -5.766 -1.503 1.00 98.56 96 GLY A CA 1
ATOM 706 C C . GLY A 1 96 ? -7.639 -6.247 -0.062 1.00 98.56 96 GLY A C 1
ATOM 707 O O . GLY A 1 96 ? -8.386 -5.733 0.764 1.00 98.56 96 GLY A O 1
ATOM 708 N N . LEU A 1 97 ? -6.830 -7.254 0.238 1.00 98.62 97 LEU A N 1
ATOM 709 C CA . LEU A 1 97 ? -6.554 -7.716 1.588 1.00 98.62 97 LEU A CA 1
ATOM 710 C C . LEU A 1 97 ? -5.216 -7.140 2.060 1.00 98.62 97 LEU A C 1
ATOM 712 O O . LEU A 1 97 ? -4.217 -7.177 1.342 1.00 98.62 97 LEU A O 1
ATOM 716 N N . VAL A 1 98 ? -5.207 -6.646 3.291 1.00 98.38 98 VAL A N 1
ATOM 717 C CA . VAL A 1 98 ? -4.007 -6.169 3.975 1.00 98.38 98 VAL A CA 1
ATOM 718 C C . VAL A 1 98 ? -3.864 -6.955 5.270 1.00 98.38 98 VAL A C 1
ATOM 720 O O . VAL A 1 98 ? -4.809 -6.996 6.060 1.00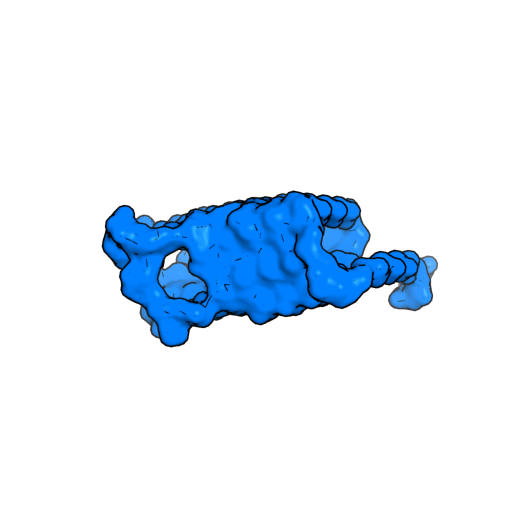 98.38 98 VAL A O 1
ATOM 723 N N . THR A 1 99 ? -2.709 -7.574 5.486 1.00 98.62 99 THR A N 1
ATOM 724 C CA . THR A 1 99 ? -2.382 -8.335 6.699 1.00 98.62 99 THR A CA 1
ATOM 725 C C . THR A 1 99 ? -1.060 -7.869 7.297 1.00 98.62 99 THR A C 1
ATOM 727 O O . THR A 1 99 ? -0.291 -7.158 6.653 1.00 98.62 99 THR A O 1
ATOM 730 N N . GLY A 1 100 ? -0.798 -8.275 8.540 1.00 98.50 100 GLY A N 1
ATOM 731 C CA . GLY A 1 100 ? 0.358 -7.786 9.289 1.00 98.50 100 GLY A CA 1
ATOM 732 C C . GLY A 1 100 ? 0.255 -6.279 9.514 1.00 98.50 100 GLY A C 1
ATOM 733 O O . GLY A 1 100 ? -0.819 -5.796 9.895 1.00 98.50 100 GLY A O 1
ATOM 734 N N . ASP A 1 101 ? 1.347 -5.567 9.246 1.00 98.56 101 ASP A N 1
ATOM 735 C CA . ASP A 1 101 ? 1.422 -4.113 9.385 1.00 98.56 101 ASP A CA 1
ATOM 736 C C . ASP A 1 101 ? 1.342 -3.403 8.019 1.00 98.56 101 ASP A C 1
ATOM 738 O O . ASP A 1 101 ? 2.100 -3.700 7.094 1.00 98.56 101 ASP A O 1
ATOM 742 N N . LEU A 1 102 ? 0.449 -2.418 7.894 1.00 98.69 102 LEU A N 1
ATOM 743 C CA . LEU A 1 102 ? 0.424 -1.465 6.782 1.00 98.69 102 LEU A CA 1
ATOM 744 C C . LEU A 1 102 ? 0.695 -0.056 7.297 1.00 98.69 102 LEU A C 1
ATOM 746 O O . LEU A 1 102 ? -0.123 0.501 8.022 1.00 98.69 102 LEU A O 1
ATOM 750 N N . GLU A 1 103 ? 1.804 0.533 6.859 1.00 98.56 103 GLU A N 1
ATOM 751 C CA . GLU A 1 103 ? 2.178 1.918 7.165 1.00 98.56 103 GLU A CA 1
ATOM 752 C C . GLU A 1 103 ? 2.006 2.787 5.913 1.00 98.56 103 GLU A C 1
ATOM 754 O O . GLU A 1 103 ? 2.531 2.458 4.846 1.00 98.56 103 GLU A O 1
ATOM 759 N N . ILE A 1 104 ? 1.292 3.907 6.025 1.00 97.94 104 ILE A N 1
ATOM 760 C CA . ILE A 1 104 ? 1.128 4.887 4.948 1.00 97.94 104 ILE A CA 1
ATOM 761 C C . ILE A 1 104 ? 1.523 6.272 5.452 1.00 97.94 104 ILE A C 1
ATOM 763 O O . ILE A 1 104 ? 0.857 6.832 6.312 1.00 97.94 104 ILE A O 1
ATOM 767 N N . ASP A 1 105 ? 2.556 6.847 4.847 1.00 96.31 105 ASP A N 1
ATOM 768 C CA . ASP A 1 105 ? 2.956 8.246 5.001 1.00 96.31 105 ASP A CA 1
ATOM 769 C C . ASP A 1 105 ? 2.640 8.977 3.688 1.00 96.31 105 ASP A C 1
ATOM 771 O O . ASP A 1 105 ? 3.176 8.628 2.631 1.00 96.31 105 ASP A O 1
ATOM 775 N N . CYS A 1 106 ? 1.735 9.951 3.723 1.00 91.81 106 CYS A N 1
ATOM 776 C CA . CYS A 1 106 ? 1.405 10.813 2.597 1.00 91.81 106 CYS A CA 1
ATOM 777 C C . CYS A 1 106 ? 1.530 12.277 3.022 1.00 91.81 106 CYS A C 1
ATOM 779 O O . CYS A 1 106 ? 0.853 12.718 3.937 1.00 91.81 106 CYS A O 1
ATOM 781 N N . GLY A 1 107 ? 2.355 13.071 2.339 1.00 93.69 107 GLY A N 1
ATOM 782 C CA . GLY A 1 107 ? 2.513 14.483 2.701 1.00 93.69 107 GLY A CA 1
ATOM 783 C C . GLY A 1 107 ? 1.270 15.329 2.397 1.00 93.69 107 GLY A C 1
ATOM 784 O O . GLY A 1 107 ? 0.757 16.047 3.255 1.00 93.69 107 GLY A O 1
ATOM 785 N N . VAL A 1 108 ? 0.805 15.295 1.145 1.00 96.69 108 VAL A N 1
ATOM 786 C CA . VAL A 1 108 ? -0.387 16.030 0.689 1.00 96.69 108 VAL A CA 1
ATOM 787 C C . VAL A 1 108 ? -1.140 15.189 -0.327 1.00 96.69 108 VAL A C 1
ATOM 789 O O . VAL A 1 108 ? -0.598 14.872 -1.387 1.00 96.69 108 VAL A O 1
ATOM 792 N N . GLY A 1 109 ? -2.403 14.872 -0.075 1.00 95.75 109 GLY A N 1
ATOM 793 C CA . GLY A 1 109 ? -3.097 13.950 -0.953 1.00 95.75 109 GLY A CA 1
ATOM 794 C C . GLY A 1 109 ? -4.402 13.395 -0.430 1.00 95.75 109 GLY A C 1
ATOM 795 O O . GLY A 1 109 ? -4.986 13.900 0.515 1.00 95.75 109 GLY A O 1
ATOM 796 N N . GLN A 1 110 ? -4.869 12.341 -1.082 1.00 96.88 110 GLN A N 1
ATOM 797 C CA . GLN A 1 110 ? -5.979 11.538 -0.591 1.00 96.88 110 GLN A CA 1
ATOM 798 C C . GLN A 1 110 ? -5.535 10.084 -0.496 1.00 96.88 110 GLN A C 1
ATOM 800 O O . GLN A 1 110 ? -4.963 9.549 -1.449 1.00 96.88 110 GLN A O 1
ATOM 805 N N . THR A 1 111 ? -5.886 9.452 0.621 1.00 97.75 111 THR A N 1
ATOM 806 C CA . THR A 1 111 ? -5.714 8.015 0.834 1.00 97.75 111 THR A CA 1
ATOM 807 C C . THR A 1 111 ? -7.084 7.348 0.891 1.00 97.75 111 THR A C 1
ATOM 809 O O . THR A 1 111 ? -7.979 7.784 1.619 1.00 97.75 111 THR A O 1
ATOM 812 N N . SER A 1 112 ? -7.263 6.298 0.100 1.00 98.12 112 SER A N 1
ATOM 813 C CA . SER A 1 112 ? -8.479 5.497 0.003 1.00 98.12 112 SER A CA 1
ATOM 814 C C . SER A 1 112 ? -8.114 4.025 0.135 1.00 98.12 112 SER A C 1
ATOM 816 O O . SER A 1 112 ? -7.315 3.517 -0.647 1.00 98.12 112 SER A O 1
ATOM 818 N N . LEU A 1 113 ? -8.677 3.354 1.138 1.00 98.50 113 LEU A N 1
ATOM 819 C CA . LEU A 1 113 ? -8.491 1.928 1.383 1.00 98.50 113 LEU A CA 1
ATOM 820 C C . LEU A 1 113 ? -9.853 1.221 1.344 1.00 98.50 113 LEU A C 1
ATOM 822 O O . LEU A 1 113 ? -10.716 1.514 2.169 1.00 98.50 113 LEU A O 1
ATOM 826 N N . ASP A 1 114 ? -10.046 0.287 0.414 1.00 98.69 114 ASP A N 1
ATOM 827 C CA . ASP A 1 114 ? -11.176 -0.654 0.378 1.00 98.69 114 ASP A CA 1
ATOM 828 C C . ASP A 1 114 ? -10.674 -2.057 0.750 1.00 98.69 114 ASP A C 1
ATOM 830 O O . ASP A 1 114 ? -10.148 -2.809 -0.078 1.00 98.69 114 ASP A O 1
ATOM 834 N N . ILE A 1 115 ? -10.791 -2.386 2.034 1.00 98.62 115 ILE A N 1
ATOM 835 C CA . ILE A 1 115 ? -10.217 -3.581 2.641 1.00 98.62 115 ILE A CA 1
ATOM 836 C C . ILE A 1 115 ? -11.244 -4.717 2.645 1.00 98.62 115 ILE A C 1
ATOM 838 O O . ILE A 1 115 ? -12.309 -4.642 3.259 1.00 98.62 115 ILE A O 1
ATOM 842 N N . ASN A 1 116 ? -10.893 -5.823 1.991 1.00 98.06 116 ASN A N 1
ATOM 843 C CA . ASN A 1 116 ? -11.693 -7.043 1.874 1.00 98.06 116 ASN A CA 1
ATOM 844 C C . ASN A 1 116 ? -11.611 -7.917 3.143 1.00 98.06 116 ASN A C 1
ATOM 846 O O . ASN A 1 116 ? -11.336 -9.114 3.064 1.00 98.06 116 ASN A O 1
ATOM 850 N N . ALA A 1 117 ? -11.827 -7.319 4.312 1.00 97.56 117 ALA A N 1
ATOM 851 C CA . ALA A 1 117 ? -11.828 -7.998 5.602 1.00 97.56 117 ALA A CA 1
ATOM 852 C C . ALA A 1 117 ? -12.691 -7.245 6.622 1.00 97.56 117 ALA A C 1
ATOM 854 O O . ALA A 1 117 ? -13.044 -6.080 6.427 1.00 97.56 117 ALA A O 1
ATOM 855 N N . SER A 1 118 ? -12.985 -7.913 7.739 1.00 96.69 118 SER A N 1
ATOM 856 C CA . SER A 1 118 ? -13.764 -7.336 8.829 1.00 96.69 118 SER A CA 1
ATOM 857 C C . SER A 1 118 ? -12.935 -6.299 9.585 1.00 96.69 118 SER A C 1
ATOM 859 O O . SER A 1 118 ? -11.830 -6.577 10.042 1.00 96.69 118 SER A O 1
ATOM 861 N N . VAL A 1 119 ? -13.515 -5.120 9.825 1.00 96.25 119 VAL A N 1
ATOM 862 C CA . VAL A 1 119 ? -12.876 -4.038 10.601 1.00 96.25 119 VAL A CA 1
ATOM 863 C C . VAL A 1 119 ? -12.439 -4.471 12.010 1.00 96.25 119 VAL A C 1
ATOM 865 O O . VAL A 1 119 ? -11.513 -3.897 12.572 1.00 96.25 119 VAL A O 1
ATOM 868 N N . ASN A 1 120 ? -13.071 -5.498 12.592 1.00 95.62 120 ASN A N 1
ATOM 869 C CA . ASN A 1 120 ? -12.728 -5.987 13.933 1.00 95.62 120 ASN A CA 1
ATOM 870 C C . ASN A 1 120 ? -11.366 -6.697 13.995 1.00 95.62 120 ASN A C 1
ATOM 872 O O . ASN A 1 120 ? -10.843 -6.894 15.093 1.00 95.62 120 ASN A O 1
ATOM 876 N N . ASP A 1 121 ? -10.803 -7.061 12.843 1.00 97.75 121 ASP A N 1
ATOM 877 C CA . ASP A 1 121 ? -9.495 -7.711 12.740 1.00 97.75 121 ASP A CA 1
ATOM 878 C C . ASP A 1 121 ? -8.342 -6.694 12.713 1.00 97.75 121 ASP A C 1
ATOM 880 O O . ASP A 1 121 ? -7.177 -7.085 12.653 1.00 97.75 121 ASP A O 1
ATOM 884 N N . TYR A 1 122 ? -8.654 -5.395 12.806 1.00 97.88 122 TYR A N 1
ATOM 885 C CA . TYR A 1 122 ? -7.686 -4.313 12.675 1.00 97.88 122 TYR A CA 1
ATOM 886 C C . TYR A 1 122 ? -7.621 -3.434 13.922 1.00 97.88 122 TYR A C 1
ATOM 888 O O . TYR A 1 122 ? -8.631 -2.991 14.478 1.00 97.88 122 TYR A O 1
ATOM 896 N N . PHE A 1 123 ? -6.394 -3.129 14.325 1.00 96.94 123 PHE A N 1
ATOM 897 C CA . PHE A 1 123 ? -6.072 -1.902 15.030 1.00 96.94 123 PHE A CA 1
ATOM 898 C C . PHE A 1 123 ? -5.802 -0.830 13.975 1.00 96.94 123 PHE A C 1
ATOM 900 O O . PHE A 1 123 ? -5.063 -1.079 13.027 1.00 96.94 123 PHE A O 1
ATOM 907 N N . ILE A 1 124 ? -6.417 0.342 14.098 1.00 96.25 124 ILE A N 1
ATOM 908 C CA . ILE A 1 124 ? -6.290 1.404 13.097 1.00 96.25 124 ILE A CA 1
ATOM 909 C C . ILE A 1 124 ? -5.849 2.673 13.804 1.00 96.25 124 ILE A C 1
ATOM 911 O O . ILE A 1 124 ? -6.546 3.159 14.697 1.00 96.25 124 ILE A O 1
ATOM 915 N N . THR A 1 125 ? -4.720 3.226 13.384 1.00 94.06 125 THR A N 1
ATOM 916 C CA . THR A 1 125 ? -4.250 4.555 13.769 1.00 94.06 125 THR A CA 1
ATOM 917 C C 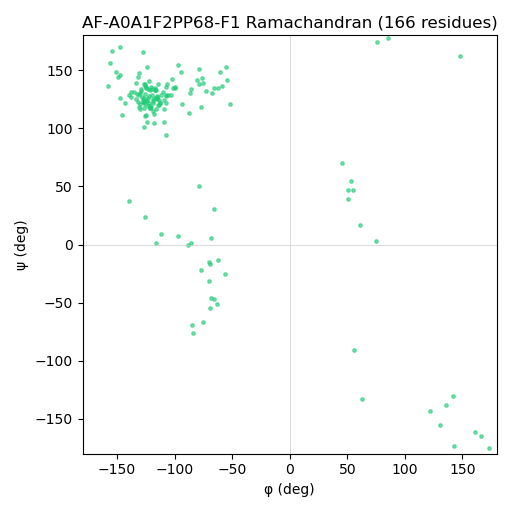. THR A 1 125 ? -4.193 5.422 12.527 1.00 94.06 125 THR A C 1
ATOM 919 O O . THR A 1 125 ? -3.757 4.996 11.465 1.00 94.06 125 THR A O 1
ATOM 922 N N . ALA A 1 126 ? -4.726 6.631 12.640 1.00 91.56 126 ALA A N 1
ATOM 923 C CA . ALA A 1 126 ? -4.705 7.583 11.552 1.00 91.56 126 ALA A CA 1
ATOM 924 C C . ALA A 1 126 ? -4.599 8.984 12.146 1.00 91.56 126 ALA A C 1
ATOM 926 O O . ALA A 1 126 ? -5.410 9.356 13.001 1.00 91.56 126 ALA A O 1
ATOM 927 N N . ASP A 1 127 ? -3.600 9.724 11.691 1.00 89.62 127 ASP A N 1
ATOM 928 C CA . ASP A 1 127 ? -3.348 11.115 12.036 1.00 89.62 127 ASP A CA 1
ATOM 929 C C . ASP A 1 127 ? -3.399 11.947 10.750 1.00 89.62 127 ASP A C 1
ATOM 931 O O . ASP A 1 127 ? -2.880 11.548 9.703 1.00 89.62 127 ASP A O 1
ATOM 935 N N . GLN A 1 128 ? -4.096 13.077 10.805 1.00 86.56 128 GLN A N 1
ATOM 936 C CA . GLN A 1 128 ? -4.153 14.056 9.728 1.00 86.56 128 GLN A CA 1
ATOM 937 C C . GLN A 1 128 ? -3.852 15.424 10.312 1.00 86.56 128 GLN A C 1
ATOM 939 O O . GLN A 1 128 ? -4.520 15.872 11.237 1.00 86.56 128 GLN A O 1
ATOM 944 N N . GLY A 1 129 ? -2.934 16.157 9.686 1.00 88.62 129 GLY A N 1
ATOM 945 C CA . GLY A 1 129 ? -2.784 17.577 9.977 1.00 88.62 129 GLY A CA 1
ATOM 946 C C . GLY A 1 129 ? -4.026 18.366 9.551 1.00 88.62 129 GLY A C 1
ATOM 947 O O . GLY A 1 129 ? -4.520 19.209 10.299 1.00 88.62 129 GLY A O 1
ATOM 948 N N . ILE A 1 130 ? -4.531 18.122 8.333 1.00 91.00 130 ILE A N 1
ATOM 949 C CA . ILE A 1 130 ? -5.736 18.774 7.796 1.00 91.00 130 ILE A CA 1
ATOM 950 C C . ILE A 1 130 ? -6.516 17.814 6.892 1.00 91.00 130 ILE A C 1
ATOM 952 O O . ILE A 1 130 ? -6.115 17.576 5.759 1.00 91.00 130 ILE A O 1
ATOM 956 N N . GLY A 1 131 ? -7.702 17.385 7.322 1.00 91.38 131 GLY A N 1
ATOM 957 C CA . GLY A 1 131 ? -8.641 16.632 6.486 1.00 91.38 131 GLY A CA 1
ATOM 958 C C . GLY A 1 131 ? -9.474 15.640 7.295 1.00 91.38 131 GLY A C 1
ATOM 959 O O . GLY A 1 131 ? -9.143 15.357 8.443 1.00 91.38 131 GLY A O 1
ATOM 960 N N . PRO A 1 132 ? -10.601 15.146 6.753 1.00 93.06 132 PRO A N 1
ATOM 961 C CA . PRO A 1 132 ? -11.404 14.155 7.451 1.00 93.06 132 PRO A CA 1
ATOM 962 C C . PRO A 1 132 ? -10.754 12.771 7.379 1.00 93.06 132 PRO A C 1
ATOM 964 O O . PRO A 1 132 ? -10.249 12.368 6.331 1.00 93.06 132 PRO A O 1
ATOM 967 N N . ILE A 1 133 ? -10.870 12.022 8.473 1.00 93.62 133 ILE A N 1
ATOM 968 C CA . ILE A 1 133 ? -10.603 10.585 8.521 1.00 93.62 133 ILE A CA 1
ATOM 969 C C . ILE A 1 133 ? -11.949 9.883 8.655 1.00 93.62 133 ILE A C 1
ATOM 971 O O . ILE A 1 133 ? -12.686 10.143 9.611 1.00 93.62 133 ILE A O 1
ATOM 975 N N . THR A 1 134 ? -12.283 9.001 7.716 1.00 94.88 134 THR A N 1
ATOM 976 C CA . THR A 1 134 ? -13.520 8.218 7.767 1.00 94.88 134 THR A CA 1
ATOM 977 C C . THR A 1 134 ? -13.248 6.722 7.738 1.00 94.88 134 THR A C 1
ATOM 979 O O . THR A 1 134 ? -12.374 6.252 7.015 1.00 94.88 134 THR A O 1
ATOM 982 N N . ILE A 1 135 ? -14.020 5.969 8.521 1.00 95.12 135 ILE A N 1
ATOM 983 C CA . ILE A 1 135 ? -14.045 4.505 8.502 1.00 95.12 135 ILE A CA 1
ATOM 984 C C . ILE A 1 135 ? -15.494 4.072 8.296 1.00 95.12 135 ILE A C 1
ATOM 986 O O . ILE A 1 135 ? -16.369 4.444 9.079 1.00 95.12 135 ILE A O 1
ATOM 990 N N . ASN A 1 136 ? -15.770 3.322 7.227 1.00 94.88 136 ASN A N 1
ATOM 991 C CA . ASN A 1 136 ? -17.123 2.912 6.828 1.00 94.88 136 ASN A CA 1
ATOM 992 C C . ASN A 1 136 ? -18.112 4.094 6.766 1.00 94.88 136 ASN A C 1
ATOM 994 O O . ASN A 1 136 ? -19.265 3.997 7.190 1.00 94.88 136 ASN A O 1
ATOM 998 N N . GLY A 1 137 ? -17.638 5.245 6.275 1.00 92.00 137 GLY A N 1
ATOM 999 C CA . GLY A 1 137 ? -18.420 6.478 6.152 1.00 92.00 137 GLY A CA 1
ATOM 1000 C C . GLY A 1 137 ? -18.670 7.237 7.463 1.00 92.00 137 GLY A C 1
ATOM 1001 O O . GLY A 1 137 ? -19.362 8.254 7.442 1.00 92.00 137 GLY A O 1
ATOM 1002 N N . GLN A 1 138 ? -18.127 6.783 8.596 1.00 91.38 138 GLN A N 1
ATOM 1003 C CA . GLN A 1 138 ? -18.204 7.488 9.877 1.00 91.38 138 GLN A CA 1
ATOM 1004 C C . GLN A 1 138 ? -16.896 8.224 10.167 1.00 91.38 138 GLN A C 1
ATOM 1006 O O . GLN A 1 138 ? -15.819 7.656 10.009 1.00 91.38 138 GLN A O 1
ATOM 1011 N N . ASN A 1 139 ? -16.986 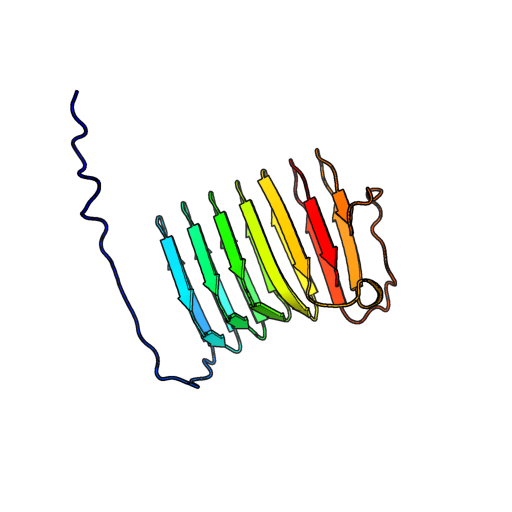9.480 10.613 1.00 89.12 139 ASN A N 1
ATOM 1012 C CA . ASN A 1 139 ? -15.810 10.257 11.005 1.00 89.12 139 ASN A CA 1
ATOM 1013 C C . ASN A 1 139 ? -15.145 9.642 12.242 1.00 89.12 139 ASN A C 1
ATOM 1015 O O . ASN A 1 139 ? -15.825 9.337 13.225 1.00 89.12 139 ASN A O 1
ATOM 1019 N N . LEU A 1 140 ? -13.821 9.529 12.206 1.00 81.19 140 LEU A N 1
ATOM 1020 C CA . LEU A 1 140 ? -13.003 9.125 13.341 1.00 81.19 140 LEU A CA 1
ATOM 1021 C C . LEU A 1 140 ? -12.483 10.355 14.098 1.00 81.19 140 LEU A C 1
ATOM 1023 O O . LEU A 1 140 ? -12.204 11.388 13.492 1.00 81.19 140 LEU A O 1
ATOM 1027 N N . SER A 1 141 ? -12.306 10.235 15.415 1.00 69.44 141 SER A N 1
ATOM 1028 C CA . SER A 1 141 ? -11.396 11.119 16.152 1.00 69.44 141 SER A CA 1
ATOM 1029 C C . SER A 1 141 ? -9.947 10.657 15.957 1.00 69.44 141 SER A C 1
ATOM 1031 O O . SER A 1 141 ? -9.709 9.460 15.812 1.00 69.44 141 SER A O 1
ATOM 1033 N N . GLU A 1 142 ? -8.984 11.579 16.019 1.00 64.06 142 GLU A N 1
ATOM 1034 C CA . GLU A 1 142 ? -7.530 11.386 15.783 1.00 64.06 142 GLU A CA 1
ATOM 1035 C C . GLU A 1 142 ? -6.808 10.488 16.824 1.00 64.06 142 GLU A C 1
ATOM 1037 O O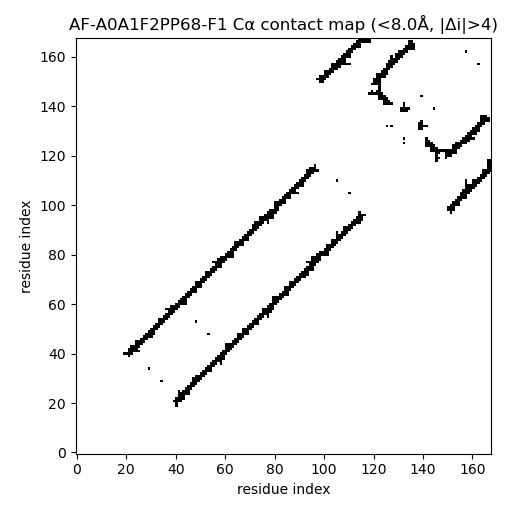 . GLU A 1 142 ? -5.641 10.670 17.145 1.00 64.06 142 GLU A O 1
ATOM 1042 N N . THR A 1 143 ? -7.491 9.511 17.422 1.00 67.81 143 THR A N 1
ATOM 1043 C CA . THR A 1 143 ? -6.961 8.648 18.496 1.00 67.81 143 THR A CA 1
ATOM 1044 C C . THR A 1 143 ? -6.872 7.171 18.109 1.00 67.81 143 THR A C 1
ATOM 1046 O O . THR A 1 143 ? -6.496 6.344 18.941 1.00 67.81 143 THR A O 1
ATOM 1049 N N . GLY A 1 144 ? -7.240 6.833 16.870 1.00 77.88 144 GLY A N 1
ATOM 1050 C CA . GLY A 1 144 ? -7.353 5.457 16.389 1.00 77.88 144 GLY A CA 1
ATOM 1051 C C . GLY A 1 144 ? -8.606 4.716 16.881 1.00 77.88 144 GLY A C 1
ATOM 1052 O O . GLY A 1 144 ? -9.389 5.230 17.683 1.00 77.88 144 GLY A O 1
ATOM 1053 N N . THR A 1 145 ? -8.809 3.496 16.378 1.00 89.25 145 THR A N 1
ATOM 1054 C CA . THR A 1 145 ? -9.914 2.587 16.733 1.00 89.25 145 THR A CA 1
ATOM 1055 C C . THR A 1 145 ? -9.484 1.118 16.654 1.00 89.25 145 THR A C 1
ATOM 1057 O O . THR A 1 145 ? -8.411 0.798 16.147 1.00 89.25 145 THR A O 1
ATOM 1060 N N . GLY A 1 146 ? -10.325 0.213 17.155 1.00 90.56 146 GLY A N 1
ATOM 1061 C CA . GLY A 1 146 ? -10.049 -1.224 17.191 1.00 90.56 146 GLY A CA 1
ATOM 1062 C C . GLY A 1 146 ? -9.240 -1.668 18.415 1.00 90.56 146 GLY A C 1
ATOM 1063 O O . GLY A 1 146 ? -8.869 -0.873 19.282 1.00 90.56 146 GLY A O 1
ATOM 1064 N N . SER A 1 147 ? -9.005 -2.978 18.524 1.00 92.94 147 SER A N 1
ATOM 1065 C CA . SER A 1 147 ? -8.242 -3.557 19.637 1.00 92.94 147 SER A CA 1
ATOM 1066 C C . SER A 1 147 ? -6.746 -3.515 19.348 1.00 92.94 147 SER A C 1
ATOM 1068 O O . SER A 1 147 ? -6.323 -4.012 18.317 1.00 92.94 147 SER A O 1
ATOM 1070 N N . LYS A 1 148 ? -5.916 -3.081 20.303 1.00 91.69 148 LYS A N 1
ATOM 1071 C CA . LYS A 1 148 ? -4.442 -3.193 20.199 1.00 91.69 148 LYS A CA 1
ATOM 1072 C C . LYS A 1 148 ? -3.923 -4.636 20.119 1.00 91.69 148 LYS A C 1
ATOM 1074 O O . LYS A 1 148 ? -2.745 -4.843 19.868 1.00 91.69 148 LYS A O 1
ATOM 1079 N N . SER A 1 149 ? -4.771 -5.622 20.411 1.00 94.50 149 SER A N 1
ATOM 1080 C CA . SER A 1 149 ? -4.467 -7.048 20.256 1.00 94.50 149 SER A CA 1
ATOM 1081 C C . SER A 1 149 ? -5.002 -7.631 18.946 1.00 94.50 149 SER A C 1
ATOM 1083 O O . SER A 1 149 ? -5.047 -8.854 18.814 1.00 94.50 149 SER A O 1
ATOM 1085 N N . ALA A 1 150 ? -5.532 -6.793 18.052 1.00 96.81 150 ALA A N 1
ATOM 1086 C CA . ALA A 1 150 ? -5.974 -7.223 16.738 1.00 96.81 150 ALA A CA 1
ATOM 1087 C C . ALA A 1 150 ? -4.792 -7.820 15.952 1.00 96.81 150 ALA A C 1
ATOM 1089 O O . ALA A 1 150 ? -3.649 -7.415 16.172 1.00 96.81 150 ALA A O 1
ATOM 1090 N N . PRO A 1 151 ? -5.041 -8.799 15.069 1.00 97.25 151 PRO A N 1
ATOM 1091 C CA . PRO A 1 151 ? -3.982 -9.455 14.308 1.00 97.25 151 PRO A CA 1
ATOM 1092 C C . PRO A 1 151 ? -3.323 -8.553 13.255 1.00 97.25 151 PRO A C 1
ATOM 1094 O O . PRO A 1 151 ? -2.258 -8.915 12.757 1.00 97.25 151 PRO A O 1
ATOM 1097 N N . HIS A 1 152 ? -3.950 -7.432 12.889 1.00 98.50 152 HIS A N 1
ATOM 1098 C CA . HIS A 1 152 ? -3.472 -6.529 11.843 1.00 98.50 152 HIS A CA 1
ATOM 1099 C C . HIS A 1 152 ? -3.459 -5.080 12.325 1.00 98.50 152 HIS A C 1
ATOM 1101 O O . HIS A 1 152 ? -4.321 -4.669 13.111 1.00 98.50 152 HIS A O 1
ATOM 1107 N N . HIS A 1 153 ? -2.505 -4.299 11.825 1.00 98.31 153 HIS A N 1
ATOM 1108 C CA . HIS A 1 153 ? -2.381 -2.874 12.116 1.00 98.31 153 HIS A CA 1
ATOM 1109 C C . HIS A 1 153 ? -2.342 -2.073 10.815 1.00 98.31 153 HIS A C 1
ATOM 1111 O O . HIS A 1 153 ? -1.589 -2.385 9.899 1.00 98.31 153 HIS A O 1
ATOM 1117 N N . ILE A 1 154 ? -3.179 -1.041 10.733 1.00 98.12 154 ILE A N 1
ATOM 1118 C CA . ILE A 1 154 ? -3.101 -0.014 9.693 1.00 98.12 154 ILE A CA 1
ATOM 1119 C C . ILE A 1 154 ? -2.736 1.301 10.378 1.00 98.12 154 ILE A C 1
ATOM 1121 O O . ILE A 1 154 ? -3.490 1.770 11.234 1.00 98.12 154 ILE A O 1
ATOM 1125 N N . ASP A 1 155 ? -1.604 1.881 9.990 1.00 97.00 155 ASP A N 1
ATOM 1126 C CA . ASP A 1 155 ? -1.111 3.173 10.458 1.00 97.00 155 ASP A CA 1
ATOM 1127 C C . ASP A 1 155 ? -1.027 4.170 9.299 1.00 97.00 155 ASP A C 1
ATOM 1129 O O . ASP A 1 155 ? -0.427 3.875 8.265 1.00 97.00 155 ASP A O 1
ATOM 1133 N N . ILE A 1 156 ? -1.650 5.339 9.446 1.00 95.62 156 ILE A N 1
ATOM 1134 C CA . ILE A 1 156 ? -1.716 6.359 8.393 1.00 95.62 156 ILE A CA 1
ATOM 1135 C C . ILE A 1 156 ? -1.331 7.729 8.954 1.00 95.62 156 ILE A C 1
ATOM 1137 O O . ILE A 1 156 ? -2.057 8.289 9.771 1.00 95.62 156 ILE A O 1
ATOM 1141 N N . ASP A 1 157 ? -0.263 8.315 8.426 1.00 93.81 157 ASP A N 1
ATOM 1142 C CA . ASP A 1 157 ? 0.080 9.733 8.564 1.00 93.81 157 ASP A CA 1
ATOM 1143 C C . ASP A 1 157 ? -0.128 10.400 7.200 1.00 93.81 157 ASP A C 1
ATOM 1145 O O . ASP A 1 157 ? 0.611 10.136 6.259 1.00 93.81 157 ASP A O 1
ATOM 1149 N N . GLY A 1 158 ? -1.192 11.188 7.028 1.00 84.31 158 GLY A N 1
ATOM 1150 C CA . GLY A 1 158 ? -1.539 11.738 5.703 1.00 84.31 158 GLY A CA 1
ATOM 1151 C C . GLY A 1 158 ? -1.385 13.244 5.550 1.00 84.31 158 GLY A C 1
ATOM 1152 O O . GLY A 1 158 ? -1.799 13.767 4.517 1.00 84.31 158 GLY A O 1
ATOM 1153 N N . GLY A 1 159 ? -0.792 13.934 6.532 1.00 91.88 159 GLY A N 1
ATOM 1154 C CA . GLY A 1 159 ? -0.446 15.352 6.418 1.00 91.88 159 GLY A CA 1
ATOM 1155 C C . GLY A 1 159 ? -1.640 16.252 6.070 1.00 91.88 159 GLY A C 1
ATOM 1156 O O . GLY A 1 159 ? -2.316 16.764 6.963 1.00 91.88 159 GLY A O 1
ATOM 1157 N N . VAL A 1 160 ? -1.889 16.491 4.778 1.00 95.31 160 VAL A N 1
ATOM 1158 C CA . VAL A 1 160 ? -3.032 17.270 4.279 1.00 95.31 160 VAL A CA 1
ATOM 1159 C C . VAL A 1 160 ? -3.861 16.497 3.248 1.00 95.31 160 VAL A C 1
ATOM 1161 O O . VAL A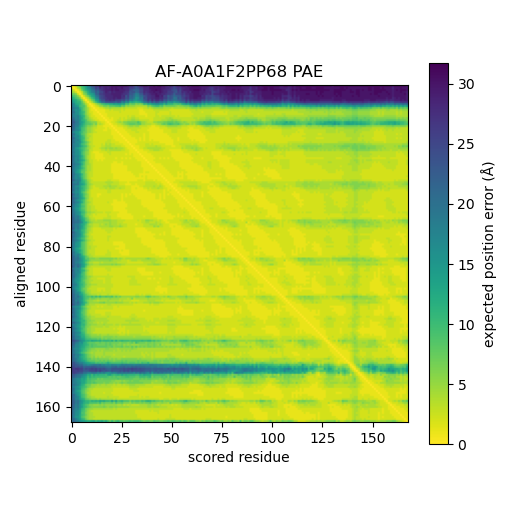 1 160 ? -3.474 16.383 2.085 1.00 95.31 160 VAL A O 1
ATOM 1164 N N . GLY A 1 161 ? -5.077 16.131 3.645 1.00 95.31 161 GLY A N 1
ATOM 1165 C CA . GLY A 1 161 ? -6.203 15.752 2.800 1.00 95.31 161 GLY A CA 1
ATOM 1166 C C . GLY A 1 161 ? -7.042 14.618 3.401 1.00 95.31 161 GLY A C 1
ATOM 1167 O O . GLY A 1 161 ? -6.912 14.305 4.580 1.00 95.31 161 GLY A O 1
ATOM 1168 N N . PRO A 1 162 ? -8.026 14.077 2.665 1.00 95.62 162 PRO A N 1
ATOM 1169 C CA . PRO A 1 162 ? -8.943 13.097 3.228 1.00 95.62 162 PRO A CA 1
ATOM 1170 C C . PRO A 1 162 ? -8.331 11.693 3.272 1.00 95.62 162 PRO A C 1
ATOM 1172 O O . PRO A 1 162 ? -7.715 11.234 2.307 1.00 95.62 162 PRO A O 1
ATOM 1175 N N . VAL A 1 163 ? -8.622 10.975 4.354 1.00 96.25 163 VAL A N 1
ATOM 1176 C CA . VAL A 1 163 ? -8.366 9.540 4.490 1.00 96.25 163 VAL A CA 1
ATOM 1177 C C . VAL A 1 163 ? -9.694 8.814 4.626 1.00 96.25 163 VAL A C 1
ATOM 1179 O O . VAL A 1 163 ? -10.500 9.129 5.500 1.00 96.25 163 VAL A O 1
ATOM 1182 N N . ASN A 1 164 ? -9.933 7.834 3.761 1.00 97.00 164 ASN A N 1
ATOM 1183 C CA . ASN A 1 164 ? -11.153 7.038 3.771 1.00 97.00 164 ASN A CA 1
ATOM 1184 C C . ASN A 1 164 ? -10.799 5.558 3.808 1.00 97.00 164 ASN A C 1
ATOM 1186 O O . ASN A 1 164 ? -10.090 5.067 2.934 1.00 97.00 164 ASN A O 1
ATOM 1190 N N . LEU A 1 165 ? -11.326 4.848 4.798 1.00 97.50 165 LEU A N 1
ATOM 1191 C CA . LEU A 1 165 ? -11.220 3.404 4.914 1.00 97.50 165 LEU A CA 1
ATOM 1192 C C . LEU A 1 165 ? -12.617 2.795 4.830 1.00 97.50 165 LEU A C 1
ATOM 1194 O O . LEU A 1 165 ? -13.552 3.253 5.488 1.00 97.50 165 LEU A O 1
ATOM 1198 N N . THR A 1 166 ? -12.755 1.739 4.045 1.00 98.19 166 THR A N 1
ATOM 1199 C CA . THR A 1 166 ? -13.953 0.906 3.967 1.00 98.19 166 THR A CA 1
ATOM 1200 C C . THR A 1 166 ? -13.553 -0.540 4.210 1.00 98.19 166 THR A C 1
ATOM 1202 O O . THR A 1 166 ? -12.526 -0.990 3.719 1.00 98.19 166 THR A O 1
ATOM 1205 N N . PHE A 1 167 ? -14.357 -1.251 4.988 1.00 98.00 167 PHE A N 1
ATOM 1206 C CA . PHE A 1 167 ? -14.197 -2.659 5.333 1.00 98.00 167 PHE A CA 1
ATOM 1207 C C . PHE A 1 167 ? -15.469 -3.420 4.942 1.00 98.00 167 PHE A C 1
ATOM 1209 O O . PHE A 1 167 ? -16.557 -2.831 4.927 1.00 98.00 167 PHE A O 1
ATOM 1216 N N . LYS A 1 168 ? -15.342 -4.717 4.643 1.00 94.62 168 LYS A N 1
ATOM 1217 C CA . LYS A 1 168 ? -16.438 -5.578 4.161 1.00 94.62 168 LYS A CA 1
ATOM 1218 C C . LYS A 1 168 ? -16.865 -6.632 5.177 1.00 94.62 168 LYS A C 1
ATOM 1220 O O . LYS A 1 168 ? -16.009 -7.115 5.950 1.00 94.62 168 LYS A O 1
#

Organism: NCBI:txid52694

pLDDT: mean 92.88, std 11.43, range [41.09, 98.81]

Foldseek 3Di:
DDDPDDPPDDDDDDDDDDPPDEAQEDADAELEDEAEAEQYHYAEYEAEYEYEEYEYENEEYQAYEYAYEEEEYHYYQYEYEHYEYAYEYEEYAYEHAYFAEYHYHAQAYEYEYHHAADPQLEWEAEDEPEEFEEEQNHTDDNPTDHDPPRRYYYHYYHHHYYYYYYYD

Secondary structure (DSSP, 8-state):
---SS-TT--------PPTT-EEEEEEEEEEEEEEEEEEEEEEEEEEEEEEEEEEEEEEEEEEEEEEEEEEEEEEEEEEEEEEEEEEEEEEEEEEEEEEEEEEEEEEEEEEEEEESS-GGGEEEEEE-SBS-EEETTEEPPTT-BS-TTSSEEEEEE-SBS-EEEEE-

InterPro domains:
  IPR025164 Toastrack DUF4097 [PF13349] (11-129)

Mean predicted aligned error: 5.07 Å

Sequence (168 aa):
MPNLIGKDKAPNLVVTIPRDTHLKKMELEIGAGRGELLEIITDELILKQGAGEIVADQLQADSG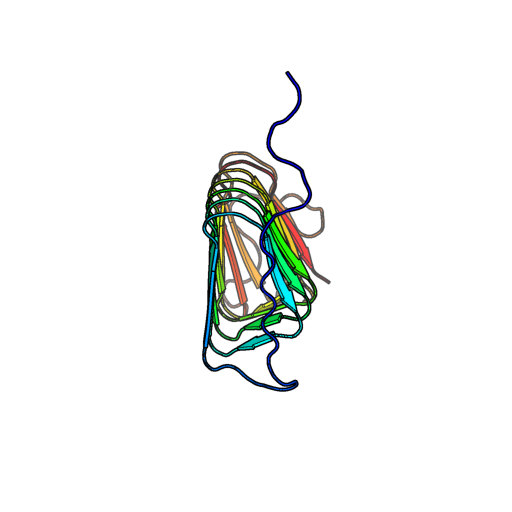KLNGGAGAVHFTDVQLNDFAIKGGVGLIDIQGLVTGDLEIDCGVGQTSLDINASVNDYFITADQGIGPITINGQNLSETGTGSKSAPHHIDIDGGVGPVNLTFK

Radius of gyration: 16.88 Å; Cα contacts (8 Å, |Δi|>4): 455; chains: 1; bounding box: 31×47×52 Å

Solvent-accessible surface area (backbone atoms only — not comparable to full-atom values): 8524 Å² total; per-residue (Å²): 136,81,82,90,70,73,95,82,71,78,90,83,85,88,86,87,76,69,83,94,53,74,35,75,61,48,79,48,79,41,68,64,50,77,47,81,46,69,72,42,39,26,47,31,35,41,40,36,38,38,38,41,37,42,38,35,36,45,33,38,26,62,23,36,38,37,43,38,40,37,40,39,39,44,35,35,61,26,38,41,23,41,32,38,37,40,36,43,35,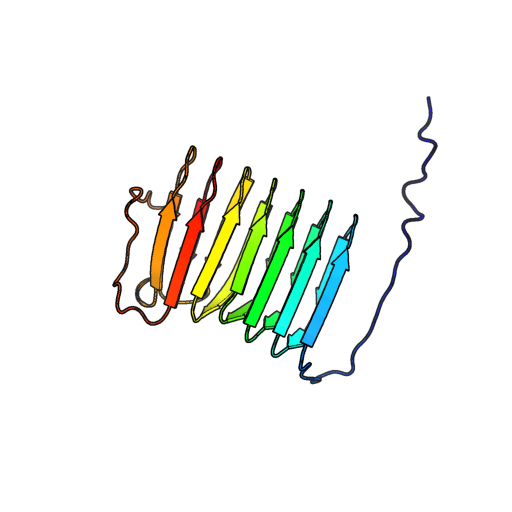41,40,39,37,40,30,26,42,76,38,46,43,37,42,36,40,31,48,34,32,39,42,40,39,43,34,72,43,55,63,80,48,26,19,38,41,46,47,55,79,43,55,59,42,28,51,71,87,40,78,58,68,80,78,43,51,66,45,93,82,31,80,19,39,40,39,36,41,33,36,35,34,44,36,41,37,37,58,88

Nearest PDB structures (foldseek):
  3ult-assembly2_B  TM=1.350E-01  e=4.141E+00  Lolium perenne